Protein AF-A0AAP5WD49-F1 (afdb_monomer_lite)

Foldseek 3Di:
DKWKAKDFQVVVVVCVVPNDDFPPDVAQQDLQGGAGDTQDDDPPPDDRNVVNLCCCCPVVVHPSVGMDMFIFDDDPPADDQDPVPVVSVVVLVVQCVVCVVVLVVSLVPDDDPRPCVVVVRSNRVSNVVVQVVCCVVVVHPSDHDDTDDGDDDDDDD

Radius of gyration: 16.98 Å; chains: 1; bounding box: 40×33×44 Å

Structure (mmCIF, N/CA/C/O backbone):
data_AF-A0AAP5WD49-F1
#
_entry.id   AF-A0AAP5WD49-F1
#
loop_
_atom_site.group_PDB
_atom_site.id
_atom_site.type_symbol
_atom_site.label_atom_id
_atom_site.label_alt_id
_atom_site.label_comp_id
_atom_site.label_asym_id
_atom_site.label_entity_id
_atom_site.label_seq_id
_atom_site.pdbx_PDB_ins_code
_atom_site.Cartn_x
_atom_site.Cartn_y
_atom_site.Cartn_z
_atom_site.occupancy
_atom_site.B_iso_or_equiv
_atom_site.auth_seq_id
_atom_site.auth_comp_id
_atom_site.auth_asym_id
_atom_site.auth_atom_id
_atom_site.pdbx_PDB_model_num
ATOM 1 N N . MET A 1 1 ? -8.827 -2.902 -14.030 1.00 86.56 1 MET A N 1
ATOM 2 C CA . MET A 1 1 ? -7.776 -1.854 -13.991 1.00 86.56 1 MET A CA 1
ATOM 3 C C . MET A 1 1 ? -6.402 -2.510 -14.032 1.00 86.56 1 MET A C 1
ATOM 5 O O . MET A 1 1 ? -6.298 -3.672 -13.666 1.00 86.56 1 MET A O 1
ATOM 9 N N . PHE A 1 2 ? -5.341 -1.816 -14.457 1.00 90.25 2 PHE A N 1
ATOM 10 C CA . PHE A 1 2 ? -3.965 -2.314 -14.310 1.00 90.25 2 PHE A CA 1
ATOM 11 C C . PHE A 1 2 ? -3.222 -1.557 -13.211 1.00 90.25 2 PHE A C 1
ATOM 13 O O . PHE A 1 2 ? -3.352 -0.345 -13.101 1.00 90.25 2 PHE A O 1
ATOM 20 N N . GLY A 1 3 ? -2.420 -2.279 -12.430 1.00 92.62 3 GLY A N 1
ATOM 21 C CA . GLY A 1 3 ? -1.514 -1.710 -11.439 1.00 92.62 3 GLY A CA 1
ATOM 22 C C . GLY A 1 3 ? -0.076 -2.172 -11.642 1.00 92.62 3 GLY A C 1
ATOM 23 O O . GLY A 1 3 ? 0.183 -3.267 -12.150 1.00 92.62 3 GLY A O 1
ATOM 24 N N . PHE A 1 4 ? 0.870 -1.339 -11.219 1.00 94.81 4 PHE A N 1
ATOM 25 C CA . PHE A 1 4 ? 2.296 -1.540 -11.445 1.00 94.81 4 PHE A CA 1
ATOM 26 C C . PHE A 1 4 ? 3.064 -1.640 -10.131 1.00 94.81 4 PHE A C 1
ATOM 28 O O . PHE A 1 4 ? 3.037 -0.733 -9.300 1.00 94.81 4 PHE A O 1
ATOM 35 N N . HIS A 1 5 ? 3.777 -2.750 -9.949 1.00 94.38 5 HIS A N 1
ATOM 36 C CA . HIS A 1 5 ? 4.583 -3.019 -8.763 1.00 94.38 5 HIS A CA 1
ATOM 37 C C . HIS A 1 5 ? 6.065 -3.110 -9.119 1.00 94.38 5 HIS A C 1
ATOM 39 O O . HIS A 1 5 ? 6.483 -3.981 -9.884 1.00 94.38 5 HIS A O 1
ATOM 45 N N . GLY A 1 6 ? 6.879 -2.234 -8.534 1.00 94.50 6 GLY A N 1
ATOM 46 C CA . GLY A 1 6 ? 8.329 -2.287 -8.670 1.00 94.50 6 GLY A CA 1
ATOM 47 C C . GLY A 1 6 ? 8.952 -3.212 -7.629 1.00 94.50 6 GLY A C 1
ATOM 48 O O . GLY A 1 6 ? 8.657 -3.116 -6.436 1.00 94.50 6 GLY A O 1
ATOM 49 N N . THR A 1 7 ? 9.870 -4.080 -8.053 1.00 94.19 7 THR A N 1
ATOM 50 C CA . THR A 1 7 ? 10.663 -4.907 -7.134 1.00 94.19 7 THR A CA 1
ATOM 51 C C . THR A 1 7 ? 12.014 -5.303 -7.742 1.00 94.19 7 THR A C 1
ATOM 53 O O . THR A 1 7 ? 12.318 -4.950 -8.880 1.00 94.19 7 THR A O 1
ATOM 56 N N . SER A 1 8 ? 12.869 -5.994 -6.980 1.00 94.06 8 SER A N 1
ATOM 57 C CA . SER A 1 8 ? 14.127 -6.521 -7.528 1.00 94.06 8 SER A CA 1
ATOM 58 C C . SER A 1 8 ? 13.858 -7.703 -8.456 1.00 94.06 8 SER A C 1
ATOM 60 O O . SER A 1 8 ? 12.862 -8.408 -8.281 1.00 94.06 8 SER A O 1
ATOM 62 N N . LYS A 1 9 ? 14.753 -7.947 -9.414 1.00 92.12 9 LYS A N 1
ATOM 63 C CA . LYS A 1 9 ? 14.645 -9.063 -10.362 1.00 92.12 9 LYS A CA 1
ATOM 64 C C . LYS A 1 9 ? 14.353 -10.402 -9.675 1.00 92.12 9 LYS A C 1
ATOM 66 O O . LYS A 1 9 ? 13.405 -11.078 -10.047 1.00 92.12 9 LYS A O 1
ATOM 71 N N . GLU A 1 10 ? 15.083 -10.726 -8.612 1.00 91.31 10 GLU A N 1
ATOM 72 C CA . GLU A 1 10 ? 14.942 -11.996 -7.890 1.00 91.31 10 GLU A CA 1
ATOM 73 C C . GLU A 1 10 ? 13.549 -12.142 -7.260 1.00 91.31 10 GLU A C 1
ATOM 75 O O . GLU A 1 10 ? 12.946 -13.211 -7.288 1.00 91.31 10 GLU A O 1
ATOM 80 N N . LYS A 1 11 ? 13.001 -11.049 -6.711 1.00 91.88 11 LYS A N 1
ATOM 81 C CA . LYS A 1 11 ? 11.644 -11.045 -6.151 1.00 91.88 11 LYS A CA 1
ATOM 82 C C . LYS A 1 11 ? 10.575 -11.083 -7.238 1.00 91.88 11 LYS A C 1
ATOM 84 O O . LYS A 1 11 ? 9.526 -11.673 -7.008 1.00 91.88 11 LYS A O 1
ATOM 89 N N . ALA A 1 12 ? 10.822 -10.461 -8.388 1.00 93.44 12 ALA A N 1
ATOM 90 C CA . ALA A 1 12 ? 9.907 -10.533 -9.519 1.00 93.44 12 ALA A CA 1
ATOM 91 C C . ALA A 1 12 ? 9.797 -11.969 -10.037 1.00 93.44 12 ALA A C 1
ATOM 93 O O . ALA A 1 12 ? 8.684 -12.443 -10.233 1.00 93.44 12 ALA A O 1
ATOM 94 N N . ASP A 1 13 ? 10.918 -12.682 -10.158 1.00 92.50 13 ASP A N 1
ATOM 95 C CA . ASP A 1 13 ? 10.929 -14.087 -10.578 1.00 92.50 13 ASP A CA 1
ATOM 96 C C . ASP A 1 13 ? 10.121 -14.972 -9.609 1.00 92.50 13 ASP A C 1
ATOM 98 O O . ASP A 1 13 ? 9.346 -15.824 -10.042 1.00 92.50 13 ASP A O 1
ATOM 102 N N . LEU A 1 14 ? 10.219 -14.723 -8.296 1.00 92.94 14 LEU A N 1
ATOM 103 C CA . LEU A 1 14 ? 9.404 -15.417 -7.291 1.00 92.94 14 LEU A CA 1
ATOM 104 C C . LEU A 1 14 ? 7.909 -15.104 -7.417 1.00 92.94 14 LEU A C 1
ATOM 106 O O . LEU A 1 14 ? 7.093 -16.018 -7.338 1.00 92.94 14 LEU A O 1
ATOM 110 N N . VAL A 1 15 ? 7.543 -13.836 -7.624 1.00 92.94 15 VAL A N 1
ATOM 111 C CA . VAL A 1 15 ? 6.136 -13.443 -7.807 1.00 92.94 15 VAL A CA 1
ATOM 112 C C . VAL A 1 15 ? 5.560 -14.028 -9.094 1.00 92.94 15 VAL A C 1
ATOM 114 O O . VAL A 1 15 ? 4.415 -14.461 -9.104 1.00 92.94 15 VAL A O 1
ATOM 117 N N . LEU A 1 16 ? 6.338 -14.081 -10.175 1.00 88.69 16 LEU A N 1
ATOM 118 C CA . LEU A 1 16 ? 5.897 -14.678 -11.436 1.00 88.69 16 LEU A CA 1
ATOM 119 C C . LEU A 1 16 ? 5.695 -16.191 -11.321 1.00 88.69 16 LEU A C 1
ATOM 121 O O . LEU A 1 16 ? 4.815 -16.737 -11.980 1.00 88.69 16 LEU A O 1
ATOM 125 N N . LYS A 1 17 ? 6.500 -16.863 -10.494 1.00 92.00 17 LYS A N 1
ATOM 126 C CA . LYS A 1 17 ? 6.401 -18.306 -10.276 1.00 92.00 17 LYS A CA 1
ATOM 127 C C . LYS A 1 17 ? 5.271 -18.681 -9.315 1.00 92.00 17 LYS A C 1
ATOM 129 O O . LYS A 1 17 ? 4.514 -19.603 -9.599 1.00 92.00 17 LYS A O 1
ATOM 134 N N . ASP A 1 18 ? 5.179 -17.989 -8.182 1.00 91.38 18 ASP A N 1
ATOM 135 C CA . ASP A 1 18 ? 4.341 -18.409 -7.055 1.00 91.38 18 ASP A CA 1
ATOM 136 C C . ASP A 1 18 ? 3.174 -17.448 -6.756 1.00 91.38 18 ASP A C 1
ATOM 138 O O . ASP A 1 18 ? 2.437 -17.657 -5.790 1.00 91.38 18 ASP A O 1
ATOM 142 N N . GLY A 1 19 ? 3.032 -16.367 -7.524 1.00 90.31 19 GLY A N 1
ATOM 143 C CA . GLY A 1 19 ? 2.136 -15.259 -7.204 1.00 90.31 19 GLY A CA 1
ATOM 144 C C . GLY A 1 19 ? 2.661 -14.365 -6.075 1.00 90.31 19 GLY A C 1
ATOM 145 O O . GLY A 1 19 ? 3.699 -14.612 -5.449 1.00 90.31 19 GLY A O 1
ATOM 146 N N . PHE A 1 20 ? 1.930 -13.285 -5.791 1.00 88.69 20 PHE A N 1
ATOM 147 C CA . PHE A 1 20 ? 2.239 -12.449 -4.637 1.00 88.69 20 PHE A CA 1
ATOM 148 C C . PHE A 1 20 ? 1.902 -13.176 -3.333 1.00 88.69 20 PHE A C 1
ATOM 150 O O . PHE A 1 20 ? 0.815 -13.722 -3.163 1.00 88.69 20 PHE A O 1
ATOM 157 N N . LYS A 1 21 ? 2.828 -13.119 -2.375 1.00 86.00 21 LYS A N 1
ATOM 158 C CA . LYS A 1 21 ? 2.653 -13.693 -1.039 1.00 86.00 21 LYS A CA 1
ATOM 159 C C . LYS A 1 21 ? 2.653 -12.579 -0.005 1.00 86.00 21 LYS A C 1
ATOM 161 O O . LYS A 1 21 ? 3.632 -11.845 0.119 1.00 86.00 21 LYS A O 1
ATOM 166 N N . ILE A 1 22 ? 1.571 -12.485 0.762 1.00 78.62 22 ILE A N 1
ATOM 167 C CA . ILE A 1 22 ? 1.503 -11.621 1.937 1.00 78.62 22 ILE A CA 1
ATOM 168 C C . ILE A 1 22 ? 1.859 -12.460 3.158 1.00 78.62 22 ILE A C 1
ATOM 170 O O . ILE A 1 22 ? 1.130 -13.370 3.551 1.00 78.62 22 ILE A O 1
ATOM 174 N N . SER A 1 23 ? 2.996 -12.148 3.769 1.00 69.00 23 SER A N 1
ATOM 175 C CA . SER A 1 23 ? 3.345 -12.697 5.072 1.00 69.00 23 SER A CA 1
ATOM 176 C C . SER A 1 23 ? 2.489 -12.005 6.129 1.00 69.00 23 SER A C 1
ATOM 178 O O . SER A 1 23 ? 2.743 -10.845 6.450 1.00 69.00 23 SER A O 1
ATOM 180 N N . LYS A 1 24 ? 1.507 -12.712 6.700 1.00 61.69 24 LYS A N 1
ATOM 181 C CA . LYS A 1 24 ? 0.806 -12.263 7.910 1.00 61.69 24 LYS A CA 1
ATOM 182 C C . LYS A 1 24 ? 1.752 -12.367 9.107 1.00 61.69 24 LYS A C 1
ATOM 184 O O . LYS A 1 24 ? 1.696 -13.316 9.885 1.00 61.69 24 LYS A O 1
ATOM 189 N N . THR A 1 25 ? 2.668 -11.414 9.242 1.00 57.34 25 THR A N 1
ATOM 190 C CA . THR A 1 25 ? 3.350 -11.209 10.520 1.00 57.34 25 THR A CA 1
ATOM 191 C C . THR A 1 25 ? 2.352 -10.618 11.507 1.00 57.34 25 THR A C 1
ATOM 193 O O . THR A 1 25 ? 1.537 -9.785 11.130 1.00 57.34 25 THR A O 1
ATOM 196 N N . LYS A 1 26 ? 2.434 -10.998 12.788 1.00 53.59 26 LYS A N 1
ATOM 197 C CA . LYS A 1 26 ? 1.594 -10.421 13.858 1.00 53.59 26 LYS A CA 1
ATOM 198 C C . LYS A 1 26 ? 1.815 -8.910 1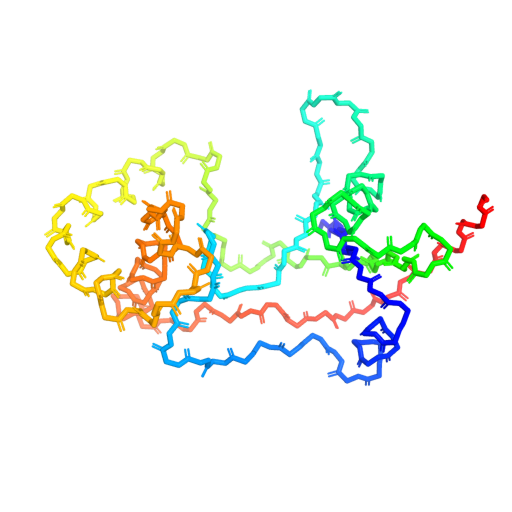4.074 1.00 53.59 26 LYS A C 1
ATOM 200 O O . LYS A 1 26 ? 1.079 -8.294 14.831 1.00 53.59 26 LYS A O 1
ATOM 205 N N . ASN A 1 27 ? 2.819 -8.330 13.415 1.00 55.78 27 ASN A N 1
ATOM 206 C CA . ASN A 1 27 ? 3.218 -6.934 13.542 1.00 55.78 27 ASN A CA 1
ATOM 207 C C . ASN A 1 27 ? 2.913 -6.175 12.248 1.00 55.78 27 ASN A C 1
ATOM 209 O O . ASN A 1 27 ? 3.177 -6.700 11.164 1.00 55.78 27 ASN A O 1
ATOM 213 N N . VAL A 1 28 ? 2.427 -4.937 12.387 1.00 61.91 28 VAL A N 1
ATOM 214 C CA . VAL A 1 28 ? 2.156 -4.005 11.282 1.00 61.91 28 VAL A CA 1
ATOM 215 C C . VAL A 1 28 ? 3.488 -3.603 10.635 1.00 61.91 28 VAL A C 1
ATOM 217 O O . VAL A 1 28 ? 4.315 -2.960 11.289 1.00 61.91 28 VAL A O 1
ATOM 220 N N . PRO A 1 29 ? 3.751 -4.006 9.382 1.00 60.62 29 PRO A N 1
ATOM 221 C CA . PRO A 1 29 ? 5.093 -3.956 8.828 1.00 60.62 29 PRO A CA 1
ATOM 222 C C . PRO A 1 29 ? 5.418 -2.615 8.162 1.00 60.62 29 PRO A C 1
ATOM 224 O O . PRO A 1 29 ? 6.596 -2.271 8.095 1.00 60.62 29 PRO A O 1
ATOM 227 N N . ASN A 1 30 ? 4.418 -1.851 7.688 1.00 72.94 30 ASN A N 1
ATOM 228 C CA . ASN A 1 30 ? 4.628 -0.644 6.877 1.00 72.94 30 ASN A CA 1
ATOM 229 C C . ASN A 1 30 ? 3.601 0.468 7.136 1.00 72.94 30 ASN A C 1
ATOM 231 O O . ASN A 1 30 ? 2.551 0.246 7.732 1.00 72.94 30 ASN A O 1
ATOM 235 N N . ASP A 1 31 ? 3.908 1.654 6.606 1.00 76.19 31 ASP A N 1
ATOM 236 C CA . ASP A 1 31 ? 3.159 2.910 6.766 1.00 76.19 31 ASP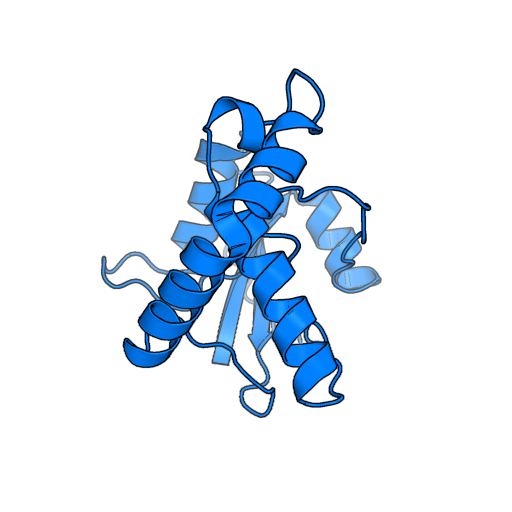 A CA 1
ATOM 237 C C . ASP A 1 31 ? 1.704 2.866 6.283 1.00 76.19 31 ASP A C 1
ATOM 239 O O . ASP A 1 31 ? 0.903 3.666 6.744 1.00 76.19 31 ASP A O 1
ATOM 243 N N . LEU A 1 32 ? 1.365 1.937 5.387 1.00 81.31 32 LEU A N 1
ATOM 244 C CA . LEU A 1 32 ? 0.020 1.755 4.827 1.00 81.31 32 LEU A CA 1
ATOM 245 C C . LEU A 1 32 ? -0.584 0.381 5.174 1.00 81.31 32 LEU A C 1
ATOM 247 O O . LEU A 1 32 ? -1.605 -0.007 4.617 1.00 81.31 32 LEU A O 1
ATOM 251 N N . GLY A 1 33 ? 0.058 -0.362 6.082 1.00 81.50 33 GLY A N 1
ATOM 252 C CA . GLY A 1 33 ? -0.363 -1.702 6.488 1.00 81.50 33 GLY A CA 1
ATOM 253 C C . GLY A 1 33 ? 0.381 -2.839 5.779 1.00 81.50 33 GLY A C 1
ATOM 254 O O . GLY A 1 33 ? 1.480 -2.690 5.223 1.00 81.50 33 GLY A O 1
ATOM 255 N N . THR A 1 34 ? -0.200 -4.027 5.841 1.00 82.38 34 THR A N 1
ATOM 256 C CA . THR A 1 34 ? 0.315 -5.273 5.286 1.00 82.38 34 THR A CA 1
ATOM 257 C C . THR A 1 34 ? -0.382 -5.556 3.962 1.00 82.38 34 THR A C 1
ATOM 259 O O . THR A 1 34 ? -1.469 -6.122 3.917 1.00 82.38 34 THR A O 1
ATOM 262 N N . GLY A 1 35 ? 0.268 -5.218 2.853 1.00 84.00 35 GLY A N 1
ATOM 263 C CA . GLY A 1 35 ? -0.348 -5.383 1.543 1.00 84.00 35 GLY A CA 1
ATOM 264 C C . GLY A 1 35 ? 0.646 -5.462 0.399 1.00 84.00 35 GLY A C 1
ATOM 265 O O . GLY A 1 35 ? 1.862 -5.343 0.576 1.00 84.00 35 GLY A O 1
ATOM 266 N N . ILE A 1 36 ? 0.090 -5.677 -0.790 1.00 87.31 36 ILE A N 1
ATOM 267 C CA . ILE A 1 36 ? 0.798 -5.550 -2.059 1.00 87.31 36 ILE A CA 1
ATOM 268 C C . ILE A 1 36 ? 0.405 -4.196 -2.635 1.00 87.31 36 ILE A C 1
ATOM 270 O O . ILE A 1 36 ? -0.775 -3.918 -2.824 1.00 87.31 36 ILE A O 1
ATOM 274 N N . TYR A 1 37 ? 1.402 -3.360 -2.896 1.00 89.69 37 TYR A N 1
ATOM 275 C CA . TYR A 1 37 ? 1.193 -1.982 -3.320 1.00 89.69 37 TYR A CA 1
ATOM 276 C C . TYR A 1 37 ? 1.433 -1.842 -4.814 1.00 89.69 37 TYR A C 1
ATOM 278 O O . TYR A 1 37 ? 2.471 -2.283 -5.318 1.00 89.69 37 TYR A O 1
ATOM 286 N N . PHE A 1 38 ? 0.493 -1.198 -5.493 1.00 91.75 38 PHE A N 1
ATOM 287 C CA . PHE A 1 38 ? 0.552 -0.917 -6.917 1.00 91.75 38 PHE A CA 1
ATOM 288 C C . PHE A 1 38 ? 0.386 0.578 -7.149 1.00 91.75 38 PHE A C 1
ATOM 290 O O . PHE A 1 38 ? -0.400 1.230 -6.470 1.00 91.75 38 PHE A O 1
ATOM 297 N N . TYR A 1 39 ? 1.097 1.095 -8.141 1.00 92.56 39 TYR A N 1
ATOM 298 C CA . TYR A 1 39 ? 0.795 2.387 -8.740 1.00 92.56 39 TYR A CA 1
ATOM 299 C C . TYR A 1 39 ? -0.224 2.163 -9.859 1.00 92.56 39 TYR A C 1
ATOM 301 O O . TYR A 1 39 ? 0.005 1.299 -10.705 1.00 92.56 39 TYR A O 1
ATOM 309 N N . ILE A 1 40 ? -1.344 2.887 -9.838 1.00 89.81 40 ILE A N 1
ATOM 310 C CA . ILE A 1 40 ? -2.441 2.748 -10.816 1.00 89.81 40 ILE A CA 1
ATOM 311 C C . ILE A 1 40 ? -2.566 3.977 -11.720 1.00 89.81 40 ILE A C 1
ATOM 313 O O . ILE A 1 40 ? -2.771 3.825 -12.918 1.00 89.81 40 ILE A O 1
ATOM 317 N N . ASP A 1 41 ? -2.359 5.167 -11.160 1.00 84.62 41 ASP A N 1
ATOM 318 C CA . ASP A 1 41 ? -2.419 6.451 -11.855 1.00 84.62 41 ASP A CA 1
ATOM 319 C C . ASP A 1 41 ? -1.562 7.489 -11.106 1.00 84.62 41 ASP A C 1
ATOM 321 O O . ASP A 1 41 ? -1.098 7.224 -9.991 1.00 84.62 41 ASP A O 1
ATOM 325 N N . SER A 1 42 ? -1.322 8.645 -11.723 1.00 79.38 42 SER A N 1
ATOM 326 C CA . SER A 1 42 ? -0.584 9.774 -11.161 1.00 79.38 42 SER A CA 1
ATOM 327 C C . SER A 1 42 ? -1.282 11.092 -11.453 1.00 79.38 42 SER A C 1
ATOM 329 O O . SER A 1 42 ? -1.319 11.548 -12.594 1.00 79.38 42 SER A O 1
ATOM 331 N N . GLU A 1 43 ? -1.698 11.791 -10.400 1.00 75.50 43 GLU A N 1
ATOM 332 C CA . GLU A 1 43 ? -2.154 13.182 -10.517 1.00 75.50 43 GLU A CA 1
ATOM 333 C C . GLU A 1 43 ? -1.025 14.136 -10.954 1.00 75.50 43 GLU A C 1
ATOM 335 O O . GLU A 1 43 ? -1.279 15.238 -11.435 1.00 75.50 43 GLU A O 1
ATOM 340 N N . PHE A 1 44 ? 0.237 13.711 -10.817 1.00 77.69 44 PHE A N 1
ATOM 341 C CA . PHE A 1 44 ? 1.424 14.506 -11.141 1.00 77.69 44 PHE A CA 1
ATOM 342 C C . PHE A 1 44 ? 1.951 14.261 -12.566 1.00 77.69 44 PHE A C 1
ATOM 344 O O . PHE A 1 44 ? 2.981 14.820 -12.943 1.00 77.69 44 PHE A O 1
ATOM 351 N N . GLY A 1 45 ? 1.275 13.418 -13.356 1.00 82.75 45 GLY A N 1
ATOM 352 C CA . GLY A 1 45 ? 1.604 13.148 -14.760 1.00 82.75 45 GLY A CA 1
ATOM 353 C C . GLY A 1 45 ? 2.798 12.214 -14.998 1.00 82.75 45 GLY A C 1
ATOM 354 O O . GLY A 1 45 ? 3.140 11.951 -16.151 1.00 82.75 45 GLY A O 1
ATOM 355 N N . GLU A 1 46 ? 3.440 11.688 -13.949 1.00 90.50 46 GLU A N 1
ATOM 356 C CA . GLU A 1 46 ? 4.486 10.667 -14.102 1.00 90.50 46 GLU A CA 1
ATOM 357 C C . GLU A 1 46 ? 3.843 9.281 -14.319 1.00 90.50 46 GLU A C 1
ATOM 359 O O . GLU A 1 46 ? 3.012 8.876 -13.505 1.00 90.50 46 GLU A O 1
ATOM 364 N N . PRO A 1 47 ? 4.226 8.510 -15.357 1.00 93.06 47 PRO A N 1
ATOM 365 C CA . PRO A 1 47 ? 3.622 7.201 -15.596 1.00 93.06 47 PRO A CA 1
ATOM 366 C C . PRO A 1 47 ? 3.811 6.244 -14.403 1.00 93.06 47 PRO A C 1
ATOM 368 O O . PRO A 1 47 ? 4.900 6.208 -13.810 1.00 93.06 47 PRO A O 1
ATOM 371 N N . PRO A 1 48 ? 2.806 5.420 -14.053 1.00 92.94 48 PRO A N 1
ATOM 372 C CA . PRO A 1 48 ? 2.855 4.552 -12.875 1.00 92.94 48 PRO A CA 1
ATOM 373 C C . PRO A 1 48 ? 4.011 3.540 -12.896 1.00 92.94 48 PRO A C 1
ATOM 375 O O . PRO A 1 48 ? 4.561 3.204 -11.845 1.00 92.94 48 PRO A O 1
ATOM 378 N N . GLU A 1 49 ? 4.470 3.106 -14.071 1.00 94.25 49 GLU A N 1
ATOM 379 C CA . GLU A 1 49 ? 5.668 2.276 -14.229 1.00 94.25 49 GLU A CA 1
ATOM 380 C C . GLU A 1 49 ? 6.947 2.993 -13.786 1.00 94.25 49 GLU A C 1
ATOM 382 O O . GLU A 1 49 ? 7.864 2.374 -13.231 1.00 94.25 49 GLU A O 1
ATOM 387 N N . ILE A 1 50 ? 7.036 4.296 -14.064 1.00 93.81 50 ILE A N 1
ATOM 388 C CA . ILE A 1 50 ? 8.173 5.126 -13.673 1.00 93.81 50 ILE A CA 1
ATOM 389 C C . ILE A 1 50 ? 8.138 5.348 -12.165 1.00 93.81 50 ILE A C 1
ATOM 391 O O . ILE A 1 50 ? 9.154 5.108 -11.511 1.00 93.81 50 ILE A O 1
ATOM 395 N N . MET A 1 51 ? 6.973 5.670 -11.596 1.00 93.75 51 MET A N 1
ATOM 396 C CA . MET A 1 51 ? 6.808 5.805 -10.145 1.00 93.75 51 MET A CA 1
ATOM 397 C C . MET A 1 51 ? 7.193 4.517 -9.405 1.00 93.75 51 MET A C 1
ATOM 399 O O . MET A 1 51 ? 7.992 4.546 -8.464 1.00 93.75 51 MET A O 1
ATOM 403 N N . ALA A 1 52 ? 6.728 3.361 -9.889 1.00 94.00 52 ALA A N 1
ATOM 404 C CA . ALA A 1 52 ? 7.078 2.049 -9.346 1.00 94.00 52 ALA A CA 1
ATOM 405 C C . ALA A 1 52 ? 8.596 1.780 -9.379 1.00 94.00 52 ALA A C 1
ATOM 407 O O . ALA A 1 52 ? 9.173 1.245 -8.421 1.00 94.00 52 ALA A O 1
ATOM 408 N N . ARG A 1 53 ? 9.270 2.181 -10.466 1.00 94.94 53 ARG A N 1
ATOM 409 C CA . ARG A 1 53 ? 10.731 2.077 -10.599 1.00 94.94 53 ARG A CA 1
ATOM 410 C C . ARG A 1 53 ? 11.452 3.015 -9.635 1.00 94.94 53 ARG A C 1
ATOM 412 O O . ARG A 1 53 ? 12.381 2.587 -8.942 1.00 94.94 53 ARG A O 1
ATOM 419 N N . ASN A 1 54 ? 11.026 4.274 -9.590 1.00 93.12 54 ASN A N 1
ATOM 420 C CA . ASN A 1 54 ? 11.599 5.320 -8.751 1.00 93.12 54 ASN A CA 1
ATOM 421 C C . ASN A 1 54 ? 11.496 4.941 -7.276 1.00 93.12 54 ASN A C 1
ATOM 423 O O . ASN A 1 54 ? 12.492 5.037 -6.560 1.00 93.12 54 ASN A O 1
ATOM 427 N N . PHE A 1 55 ? 10.361 4.384 -6.846 1.00 91.38 55 PHE A N 1
ATOM 428 C CA . PHE A 1 55 ? 10.192 3.884 -5.488 1.00 91.38 55 PHE A CA 1
ATOM 429 C C . PHE A 1 55 ? 11.286 2.877 -5.094 1.00 91.38 55 PHE A C 1
ATOM 431 O O . PHE A 1 55 ? 11.926 3.002 -4.044 1.00 91.38 55 PHE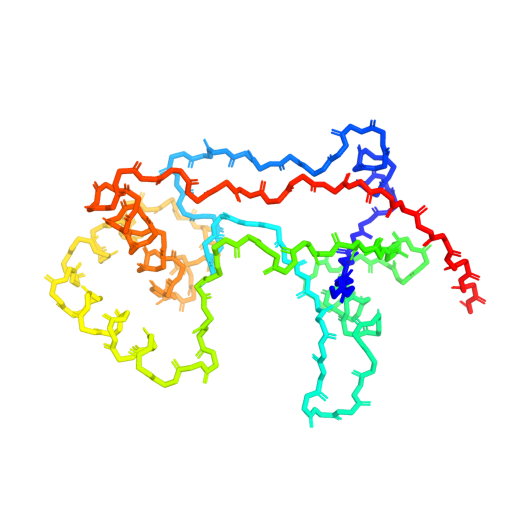 A O 1
ATOM 438 N N . CYS A 1 56 ? 11.568 1.903 -5.966 1.00 92.44 56 CYS A N 1
ATOM 439 C CA . CYS A 1 56 ? 12.608 0.903 -5.716 1.00 92.44 56 CYS A CA 1
ATOM 440 C C . CYS A 1 56 ? 14.010 1.507 -5.648 1.00 92.44 56 CYS A C 1
ATOM 442 O O . CYS A 1 56 ? 14.812 1.124 -4.793 1.00 92.44 56 CYS A O 1
ATOM 444 N N . CYS A 1 57 ? 14.307 2.452 -6.534 1.00 92.06 57 CYS A N 1
ATOM 445 C CA . CYS A 1 57 ? 15.623 3.076 -6.593 1.00 92.06 57 CYS A CA 1
ATOM 446 C C . CYS A 1 57 ? 15.858 4.003 -5.394 1.00 92.06 57 CYS A C 1
ATOM 448 O O . CYS A 1 57 ? 16.905 3.948 -4.752 1.00 92.06 57 CYS A O 1
ATOM 450 N N . ILE A 1 58 ? 14.871 4.837 -5.063 1.00 90.44 58 ILE A N 1
ATOM 451 C CA . ILE A 1 58 ? 14.991 5.892 -4.055 1.00 90.44 58 ILE A CA 1
ATOM 452 C C . ILE A 1 58 ? 14.879 5.314 -2.648 1.00 90.44 58 ILE A C 1
ATOM 454 O O . ILE A 1 58 ? 15.756 5.565 -1.819 1.00 90.44 58 ILE A O 1
ATOM 458 N N . PHE A 1 59 ? 13.840 4.523 -2.376 1.00 84.31 59 PHE A N 1
ATOM 459 C CA . PHE A 1 59 ? 13.528 4.081 -1.015 1.00 84.31 59 PHE A CA 1
ATOM 460 C C . PHE A 1 59 ? 14.106 2.707 -0.692 1.00 84.31 59 PHE A C 1
ATOM 462 O O . PHE A 1 59 ? 14.513 2.469 0.442 1.00 84.31 59 PHE A O 1
ATOM 469 N N . ARG A 1 60 ? 14.199 1.811 -1.683 1.00 85.62 60 ARG A N 1
ATOM 470 C CA . ARG A 1 60 ? 14.748 0.454 -1.488 1.00 85.62 60 ARG A CA 1
ATOM 471 C C . ARG A 1 60 ? 16.201 0.307 -1.938 1.00 85.62 60 ARG A C 1
ATOM 473 O O . ARG A 1 60 ? 16.769 -0.767 -1.758 1.00 85.62 60 ARG A O 1
ATOM 480 N N . LYS A 1 61 ? 16.790 1.367 -2.505 1.00 90.56 61 LYS A N 1
ATOM 481 C CA . LYS A 1 61 ? 18.181 1.421 -2.988 1.00 90.56 61 LYS A CA 1
ATOM 482 C C . LYS A 1 61 ? 18.535 0.284 -3.956 1.00 90.56 61 LYS A C 1
ATOM 484 O O . LYS A 1 61 ? 19.681 -0.153 -4.021 1.00 90.56 61 LYS A O 1
ATOM 489 N N . VAL A 1 62 ? 17.553 -0.200 -4.719 1.00 91.25 62 VAL A N 1
ATOM 490 C CA . VAL A 1 62 ? 17.778 -1.215 -5.755 1.00 91.25 62 VAL A CA 1
ATOM 491 C C . VAL A 1 62 ? 18.382 -0.51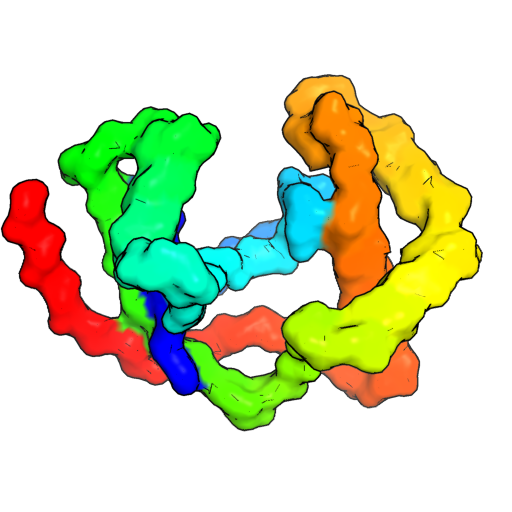8 -6.980 1.00 91.25 62 VAL A C 1
ATOM 493 O O . VAL A 1 62 ? 17.804 0.466 -7.445 1.00 91.25 62 VAL A O 1
ATOM 496 N N . PRO A 1 63 ? 19.516 -0.990 -7.530 1.00 91.50 63 PRO A N 1
ATOM 497 C CA . PRO A 1 63 ? 20.076 -0.422 -8.753 1.00 91.50 63 PRO A CA 1
ATOM 498 C C . PRO A 1 63 ? 19.063 -0.471 -9.898 1.00 91.50 63 PRO A C 1
ATOM 500 O O . PRO A 1 63 ? 18.414 -1.500 -10.078 1.00 91.50 63 PRO A O 1
ATOM 503 N N . LYS A 1 64 ? 18.972 0.595 -10.709 1.00 89.44 64 LYS A N 1
ATOM 504 C CA . LYS A 1 64 ? 18.021 0.683 -11.839 1.00 89.44 64 LYS A CA 1
ATOM 505 C C . LYS A 1 64 ? 18.061 -0.554 -12.746 1.00 89.44 64 LYS A C 1
ATOM 507 O O . LYS A 1 64 ? 17.013 -1.060 -13.125 1.00 89.44 64 LYS A O 1
ATOM 512 N N . THR A 1 65 ? 19.253 -1.090 -13.010 1.00 90.62 65 THR A N 1
ATOM 513 C CA . THR A 1 65 ? 19.477 -2.288 -13.842 1.00 90.62 65 THR A CA 1
ATOM 514 C C . THR A 1 65 ? 18.958 -3.598 -13.237 1.00 90.62 65 THR A C 1
ATOM 516 O O . THR A 1 65 ? 18.917 -4.616 -13.922 1.00 90.62 65 THR A O 1
ATOM 519 N N . LYS A 1 66 ? 18.572 -3.593 -11.958 1.00 93.44 66 LYS A N 1
ATOM 520 C CA . LYS A 1 66 ? 18.039 -4.748 -11.220 1.00 93.44 66 LYS A CA 1
ATOM 521 C C . LYS A 1 66 ? 16.570 -4.582 -10.829 1.00 93.44 66 LYS A C 1
ATOM 523 O O . LYS A 1 66 ? 16.046 -5.432 -10.106 1.00 93.44 66 LYS A O 1
ATOM 528 N N . VAL A 1 67 ? 15.915 -3.502 -11.257 1.00 95.12 67 VAL A N 1
ATOM 529 C CA . VAL A 1 67 ? 14.490 -3.278 -10.995 1.00 95.12 67 VAL A CA 1
ATOM 530 C C . VAL A 1 67 ? 13.660 -3.893 -12.113 1.00 95.12 67 VAL A C 1
ATOM 532 O O . VAL A 1 67 ? 13.819 -3.534 -13.277 1.00 95.12 67 VAL A O 1
ATOM 535 N N . ASN A 1 68 ? 12.718 -4.752 -11.735 1.00 95.31 68 ASN A N 1
ATOM 536 C CA . ASN A 1 68 ? 11.654 -5.227 -12.608 1.00 95.31 68 ASN A CA 1
ATOM 537 C C . ASN A 1 68 ? 10.327 -4.587 -12.192 1.00 95.31 68 ASN A C 1
ATOM 539 O O . ASN A 1 68 ? 10.057 -4.410 -11.000 1.00 95.31 68 ASN A O 1
ATOM 543 N N . ILE A 1 69 ? 9.495 -4.273 -13.185 1.00 96.19 69 ILE A N 1
ATOM 544 C CA . ILE A 1 69 ? 8.133 -3.774 -12.984 1.00 96.19 69 ILE A CA 1
ATOM 545 C C . ILE A 1 69 ? 7.160 -4.889 -13.349 1.00 96.19 69 ILE A C 1
ATOM 547 O O . ILE A 1 69 ? 7.212 -5.429 -14.453 1.00 96.19 69 ILE A O 1
ATOM 551 N N . ILE A 1 70 ? 6.288 -5.238 -12.410 1.00 95.19 70 ILE A N 1
ATOM 552 C CA . ILE A 1 70 ? 5.224 -6.221 -12.592 1.00 95.19 70 ILE A CA 1
ATOM 553 C C . ILE A 1 70 ? 3.943 -5.454 -12.902 1.00 95.19 70 ILE A C 1
ATOM 555 O O . ILE A 1 70 ? 3.450 -4.714 -12.050 1.00 95.19 70 ILE A O 1
ATOM 559 N N . LYS A 1 71 ? 3.405 -5.643 -14.109 1.00 94.88 71 LYS A N 1
ATOM 560 C CA . LYS A 1 71 ? 2.066 -5.182 -14.488 1.00 94.88 71 LYS A CA 1
ATOM 561 C C . LYS A 1 71 ? 1.055 -6.249 -14.083 1.00 94.88 71 LYS A C 1
ATOM 563 O O . LYS A 1 71 ? 1.189 -7.399 -14.494 1.00 94.88 71 LYS A O 1
ATOM 568 N N . SER A 1 72 ? 0.078 -5.871 -13.271 1.00 90.94 72 SER A N 1
ATOM 569 C CA . SER A 1 72 ? -0.944 -6.771 -12.734 1.00 90.94 72 SER A CA 1
ATOM 570 C C . SER A 1 72 ? -2.328 -6.280 -13.115 1.00 90.94 72 SER A C 1
ATOM 572 O O . SER A 1 72 ? -2.606 -5.086 -13.006 1.00 90.94 72 SER A O 1
ATOM 574 N N . GLU A 1 73 ? -3.191 -7.191 -13.550 1.00 89.88 73 GLU A N 1
ATOM 575 C CA . GLU A 1 73 ? -4.614 -6.904 -13.689 1.00 89.88 73 GLU A CA 1
ATOM 576 C C . GLU A 1 73 ? -5.277 -6.921 -12.306 1.00 89.88 73 GLU A C 1
ATOM 578 O O . GLU A 1 73 ? -5.147 -7.876 -11.540 1.00 89.88 73 GLU A O 1
ATOM 583 N N . ILE A 1 74 ? -5.951 -5.823 -11.980 1.00 82.31 74 ILE A N 1
ATOM 584 C CA . ILE A 1 74 ? -6.703 -5.605 -10.750 1.00 82.31 74 ILE A CA 1
ATOM 585 C C . ILE A 1 74 ? -8.179 -5.821 -11.070 1.00 82.31 74 ILE A C 1
ATOM 587 O O . ILE A 1 74 ? -8.760 -5.089 -11.880 1.00 82.31 74 ILE A O 1
ATOM 591 N N . ASN A 1 75 ? -8.769 -6.832 -10.428 1.00 81.00 75 ASN A N 1
ATOM 592 C CA . ASN A 1 75 ? -10.186 -7.143 -10.555 1.00 81.00 75 ASN A CA 1
ATOM 593 C C . ASN A 1 75 ? -11.021 -6.092 -9.812 1.00 81.00 75 ASN A C 1
ATOM 595 O O . ASN A 1 75 ? -11.091 -6.091 -8.585 1.00 81.00 75 ASN A O 1
ATOM 599 N N . GLU A 1 76 ? -11.681 -5.223 -10.571 1.00 69.31 76 GLU A N 1
ATOM 600 C CA . GLU A 1 76 ? -12.537 -4.151 -10.046 1.00 69.31 76 GLU A CA 1
ATOM 601 C C . GLU A 1 76 ? -13.831 -4.667 -9.404 1.00 69.31 76 GLU A C 1
ATOM 603 O O . GLU A 1 76 ? -14.458 -3.948 -8.636 1.00 69.31 76 GLU A O 1
ATOM 608 N N . ASN A 1 77 ? -14.211 -5.926 -9.646 1.00 72.31 77 ASN A N 1
ATOM 609 C CA . ASN A 1 77 ? -15.368 -6.542 -8.989 1.00 72.31 77 ASN A CA 1
ATOM 610 C C . ASN A 1 77 ? -15.070 -6.984 -7.545 1.00 72.31 77 ASN A C 1
ATOM 612 O O . ASN A 1 77 ? -15.934 -7.555 -6.876 1.00 72.31 77 ASN A O 1
ATOM 616 N N . ALA A 1 78 ? -13.840 -6.779 -7.062 1.00 70.50 78 ALA A N 1
ATOM 617 C CA . ALA A 1 78 ? -13.510 -6.962 -5.657 1.00 70.50 78 ALA A CA 1
ATOM 618 C C . ALA A 1 78 ? -14.215 -5.904 -4.787 1.00 70.50 78 ALA A C 1
ATOM 620 O O . ALA A 1 78 ? -14.544 -4.811 -5.240 1.00 70.50 78 ALA A O 1
ATOM 621 N N . ARG A 1 79 ? -14.423 -6.204 -3.499 1.00 70.69 79 ARG A N 1
ATOM 622 C CA . ARG A 1 79 ? -14.840 -5.174 -2.536 1.00 70.69 79 ARG A CA 1
ATOM 623 C C . ARG A 1 79 ? -13.653 -4.259 -2.258 1.00 70.69 79 ARG A C 1
ATOM 625 O O . ARG A 1 79 ? -12.673 -4.697 -1.659 1.00 70.69 79 ARG A O 1
ATOM 632 N N . LEU A 1 80 ? -13.755 -3.013 -2.703 1.00 78.94 80 LEU A N 1
ATOM 633 C CA . LEU A 1 80 ? -12.700 -2.014 -2.578 1.00 78.94 80 LEU A CA 1
ATOM 634 C C . LEU A 1 80 ? -12.977 -1.091 -1.390 1.00 78.94 80 LEU A C 1
ATOM 636 O O . LEU A 1 80 ? -14.092 -0.599 -1.219 1.00 78.94 80 LEU A O 1
ATOM 640 N N . LEU A 1 81 ? -11.943 -0.848 -0.586 1.00 83.81 81 LEU A N 1
ATOM 641 C CA . LEU A 1 81 ? -11.911 0.269 0.347 1.00 83.81 81 LEU A CA 1
ATOM 642 C C . LEU A 1 81 ? -11.151 1.406 -0.332 1.00 83.81 81 LEU A C 1
ATOM 644 O O . LEU A 1 81 ? -9.924 1.397 -0.377 1.00 83.81 81 LEU A O 1
ATOM 648 N N . ASP A 1 82 ? -11.903 2.334 -0.909 1.00 85.56 82 ASP A N 1
ATOM 649 C CA . ASP A 1 82 ? -11.363 3.445 -1.685 1.00 85.56 82 ASP A CA 1
ATOM 650 C C . ASP A 1 82 ? -11.206 4.683 -0.795 1.00 85.56 82 ASP A C 1
ATOM 652 O O . ASP A 1 82 ? -12.196 5.239 -0.316 1.00 85.56 82 ASP A O 1
ATOM 656 N N . PHE A 1 83 ? -9.970 5.100 -0.539 1.00 85.38 83 PHE A N 1
ATOM 657 C CA . PHE A 1 83 ? -9.688 6.280 0.273 1.00 85.38 83 PHE A CA 1
ATOM 658 C C . PHE A 1 83 ? -9.672 7.592 -0.521 1.00 85.38 83 PHE A C 1
ATOM 660 O O . PHE A 1 83 ? -9.609 8.646 0.101 1.00 85.38 83 PHE A O 1
ATOM 667 N N . ASP A 1 84 ? -9.828 7.574 -1.843 1.00 83.94 84 ASP A N 1
ATOM 668 C CA . ASP A 1 84 ? -10.074 8.803 -2.607 1.00 83.94 84 ASP A CA 1
ATOM 669 C C . ASP A 1 84 ? -11.529 9.274 -2.405 1.00 83.94 84 ASP A C 1
ATOM 671 O O . ASP A 1 84 ? -11.857 10.462 -2.505 1.00 83.94 84 ASP A O 1
ATOM 675 N N . ILE A 1 85 ? -12.415 8.362 -1.986 1.00 87.06 85 ILE A N 1
ATOM 676 C CA . ILE A 1 85 ? -13.762 8.695 -1.522 1.00 87.06 85 ILE A CA 1
ATOM 677 C C . ILE A 1 85 ? -13.695 9.332 -0.126 1.00 87.06 85 ILE A C 1
ATOM 679 O O . ILE A 1 85 ? -13.461 8.676 0.894 1.00 87.06 85 ILE A O 1
ATOM 683 N N . LYS A 1 86 ? -14.025 10.627 -0.055 1.00 90.38 86 LYS A N 1
ATOM 684 C CA . LYS A 1 86 ? -13.988 11.431 1.181 1.00 90.38 86 LYS A CA 1
ATOM 685 C C . LYS A 1 86 ? -14.730 10.807 2.369 1.00 90.38 86 LYS A C 1
ATOM 687 O O . LYS A 1 86 ? -14.258 10.923 3.499 1.00 90.38 86 LYS A O 1
ATOM 692 N N . SER A 1 87 ? -15.883 10.169 2.158 1.00 89.81 87 SER A N 1
ATOM 693 C CA . SER A 1 87 ? -16.630 9.530 3.252 1.00 89.81 87 SER A CA 1
ATOM 694 C C . SER A 1 87 ? -15.846 8.386 3.896 1.00 89.81 87 SER A C 1
ATOM 696 O O . SER A 1 87 ? -15.818 8.298 5.120 1.00 89.81 87 SER A O 1
ATOM 698 N N . ASN A 1 88 ? -15.135 7.578 3.104 1.00 89.00 88 ASN A N 1
ATOM 699 C CA . ASN A 1 88 ? -14.334 6.463 3.611 1.00 89.00 88 ASN A CA 1
ATOM 700 C C . ASN A 1 88 ? -13.164 6.967 4.471 1.00 89.00 88 ASN A C 1
ATOM 702 O O . ASN A 1 88 ? -12.879 6.399 5.525 1.00 89.00 88 ASN A O 1
ATOM 706 N N . LEU A 1 89 ? -12.531 8.079 4.077 1.00 89.38 89 LEU A N 1
ATOM 707 C CA . LEU A 1 89 ? -11.506 8.743 4.895 1.00 89.38 89 LEU A CA 1
ATOM 708 C C . LEU A 1 89 ? -12.056 9.279 6.218 1.00 89.38 89 LEU A C 1
ATOM 710 O O . LEU A 1 89 ? -11.379 9.196 7.247 1.00 89.38 89 LEU A O 1
ATOM 714 N N . VAL A 1 90 ? -13.266 9.844 6.206 1.00 93.06 90 VAL A N 1
ATOM 715 C CA . VAL A 1 90 ? -13.924 10.334 7.426 1.00 93.06 90 VAL A CA 1
ATOM 716 C C . VAL A 1 90 ? -14.221 9.173 8.372 1.00 93.06 90 VAL A C 1
ATOM 718 O O . VAL A 1 90 ? -13.953 9.287 9.569 1.00 93.06 90 VAL A O 1
ATOM 721 N N . GLU A 1 91 ? -14.709 8.046 7.854 1.00 93.44 91 GLU A N 1
ATOM 722 C CA . GLU A 1 91 ? -14.962 6.845 8.653 1.00 93.44 91 GLU A CA 1
ATOM 723 C C . GLU A 1 91 ? -13.674 6.258 9.237 1.00 93.44 91 GLU A C 1
ATOM 725 O O . GLU A 1 91 ? -13.619 6.010 10.443 1.00 93.44 91 GLU A O 1
ATOM 730 N N . LEU A 1 92 ? -12.609 6.130 8.435 1.00 92.12 92 LEU A N 1
ATOM 731 C CA . LEU A 1 92 ? -11.291 5.710 8.922 1.00 92.12 92 LEU A CA 1
ATOM 732 C C . LEU A 1 92 ? -10.776 6.655 10.015 1.00 92.12 92 LEU A C 1
ATOM 734 O O . LEU A 1 92 ? -10.284 6.206 11.049 1.00 92.12 92 LEU A O 1
ATOM 738 N N . SER A 1 93 ? -10.897 7.968 9.812 1.00 92.75 93 SER A N 1
ATOM 739 C CA . SER A 1 93 ? -10.442 8.973 10.779 1.00 92.75 93 SER A CA 1
ATOM 740 C C . SER A 1 93 ? -11.209 8.884 12.096 1.00 92.75 93 SER A C 1
ATOM 742 O O . SER A 1 93 ? -10.605 8.958 13.168 1.00 92.75 93 SER A O 1
ATOM 744 N N . LYS A 1 94 ? -12.530 8.690 12.027 1.00 95.44 94 LYS A N 1
ATOM 745 C CA . LYS A 1 94 ? -13.376 8.471 13.201 1.00 95.44 94 LYS A CA 1
ATOM 746 C C . LYS A 1 94 ? -12.964 7.195 13.934 1.00 95.44 94 LYS A C 1
ATOM 748 O O . LYS A 1 94 ? -12.667 7.261 15.125 1.00 95.44 94 LYS A O 1
ATOM 753 N N . PHE A 1 95 ? -12.843 6.081 13.213 1.00 95.00 95 PHE A N 1
ATOM 754 C CA . PHE A 1 95 ? -12.404 4.804 13.771 1.00 95.00 95 PHE A CA 1
ATOM 755 C C . PHE A 1 95 ? -11.027 4.919 14.441 1.00 95.00 95 PHE A C 1
ATOM 757 O O . PHE A 1 95 ? -10.839 4.455 15.566 1.00 95.00 95 PHE A O 1
ATOM 764 N N . ARG A 1 96 ? -10.068 5.592 13.792 1.00 93.44 96 ARG A N 1
ATOM 765 C CA . ARG A 1 96 ? -8.730 5.844 14.344 1.00 93.44 96 ARG A CA 1
ATOM 766 C C . ARG A 1 96 ? -8.797 6.617 15.657 1.00 93.44 96 ARG A C 1
ATOM 768 O O . ARG A 1 96 ? -8.074 6.273 16.585 1.00 93.44 96 ARG A O 1
ATOM 775 N N . ASN A 1 97 ? -9.626 7.656 15.735 1.00 95.19 97 ASN A N 1
ATOM 776 C CA . ASN A 1 97 ? -9.749 8.479 16.938 1.00 95.19 97 ASN A CA 1
ATOM 777 C C . ASN A 1 97 ? -10.390 7.698 18.094 1.00 95.19 97 ASN A C 1
ATOM 779 O O . ASN A 1 97 ? -9.909 7.786 19.220 1.00 95.19 97 ASN A O 1
ATOM 783 N N . GLU A 1 98 ? -11.412 6.891 17.807 1.00 96.50 98 GLU A N 1
ATOM 784 C CA . GLU A 1 98 ? -12.068 6.014 18.788 1.00 96.50 98 GLU A CA 1
ATOM 785 C C . GLU A 1 98 ? -11.132 4.905 19.303 1.00 96.50 98 GLU A C 1
ATOM 787 O O . GLU A 1 98 ? -11.260 4.465 20.441 1.00 96.50 98 GLU A O 1
ATOM 792 N N . ASN A 1 99 ? -10.150 4.490 18.494 1.00 93.94 99 ASN A N 1
ATOM 793 C CA . ASN A 1 99 ? -9.203 3.414 18.810 1.00 93.94 99 ASN A CA 1
ATOM 794 C C . ASN A 1 99 ? -7.766 3.912 19.046 1.00 93.94 99 ASN A C 1
ATOM 796 O O . ASN A 1 99 ? -6.814 3.125 18.994 1.00 93.94 99 ASN A O 1
ATOM 800 N N . LEU A 1 100 ? -7.577 5.212 19.299 1.00 93.69 100 LEU A N 1
ATOM 801 C CA . LEU A 1 100 ? -6.254 5.842 19.298 1.00 93.69 100 LEU A CA 1
ATOM 802 C C . LEU A 1 100 ? -5.299 5.230 20.331 1.00 93.69 100 LEU A C 1
ATOM 804 O O . LEU A 1 100 ? -4.106 5.080 20.059 1.00 93.69 100 LEU A O 1
ATOM 808 N N . ASP A 1 101 ? -5.808 4.857 21.502 1.00 93.88 101 ASP A N 1
ATOM 809 C CA . ASP A 1 101 ? -4.993 4.246 22.553 1.00 93.88 101 ASP A CA 1
ATOM 810 C C . ASP A 1 101 ? -4.505 2.849 22.159 1.00 93.88 101 ASP A C 1
ATOM 812 O O . ASP A 1 101 ? -3.338 2.521 22.385 1.00 93.88 101 ASP A O 1
ATOM 816 N N . ASN A 1 102 ? -5.346 2.063 21.480 1.00 90.94 102 ASN A N 1
ATOM 817 C CA . ASN A 1 102 ? -4.955 0.764 20.936 1.00 90.94 102 ASN A CA 1
ATOM 818 C C . ASN A 1 102 ? -3.883 0.930 19.844 1.00 90.94 102 ASN A C 1
ATOM 820 O O . ASN A 1 102 ? -2.827 0.300 19.896 1.00 90.94 102 ASN A O 1
ATOM 824 N N . VAL A 1 103 ? -4.092 1.872 18.918 1.00 89.19 103 VAL A N 1
ATOM 825 C CA . VAL A 1 103 ? -3.120 2.219 17.867 1.00 89.19 103 VAL A CA 1
ATOM 826 C C . VAL A 1 103 ? -1.762 2.611 18.468 1.00 89.19 103 VAL A C 1
ATOM 828 O O . VAL A 1 103 ? -0.716 2.104 18.053 1.00 89.19 103 VAL A O 1
ATOM 831 N N . LYS A 1 104 ? -1.757 3.473 19.492 1.00 90.00 104 LYS A N 1
ATOM 832 C CA . LYS A 1 104 ? -0.535 3.888 20.202 1.00 90.00 104 LYS A CA 1
ATOM 833 C C . LYS A 1 104 ? 0.122 2.735 20.959 1.00 90.00 104 LYS A C 1
ATOM 835 O O . LYS A 1 104 ? 1.350 2.687 21.026 1.00 90.00 104 LYS A O 1
ATOM 840 N N . SER A 1 105 ? -0.667 1.834 21.541 1.00 89.62 105 SER A N 1
ATOM 841 C CA . SER A 1 105 ? -0.164 0.645 22.233 1.00 89.62 105 SER A CA 1
ATOM 842 C C . SER A 1 105 ? 0.597 -0.269 21.269 1.00 89.62 105 SER A C 1
ATOM 844 O O . SER A 1 105 ? 1.752 -0.609 21.533 1.00 89.62 105 SER A O 1
ATOM 846 N N . ILE A 1 106 ? 0.015 -0.550 20.097 1.00 87.75 106 ILE A N 1
ATOM 847 C CA . ILE A 1 106 ? 0.658 -1.344 19.039 1.00 87.75 106 ILE A CA 1
ATOM 848 C C . ILE A 1 106 ? 1.946 -0.667 18.559 1.00 87.75 106 ILE A C 1
ATOM 850 O O . ILE A 1 106 ? 2.979 -1.320 18.441 1.00 87.75 106 ILE A O 1
ATOM 854 N N . LEU A 1 107 ? 1.937 0.653 18.334 1.00 86.06 107 LEU A N 1
ATOM 855 C CA . LEU A 1 107 ? 3.148 1.383 17.938 1.00 86.06 107 LEU A CA 1
ATOM 856 C C . LEU A 1 107 ? 4.276 1.217 18.972 1.00 86.06 107 LEU A C 1
ATOM 858 O O . LEU A 1 107 ? 5.438 1.007 18.614 1.00 86.06 107 LEU A O 1
ATOM 862 N N . LYS A 1 108 ? 3.942 1.319 20.264 1.00 85.94 108 LYS A N 1
ATOM 863 C CA . LYS A 1 108 ? 4.906 1.183 21.364 1.00 85.94 108 LYS A CA 1
ATOM 864 C C . LYS A 1 108 ? 5.476 -0.231 21.461 1.00 85.94 108 LYS A C 1
ATOM 866 O O . LYS A 1 108 ? 6.662 -0.355 21.773 1.00 85.94 108 LYS A O 1
ATOM 871 N N . SER A 1 109 ? 4.673 -1.258 21.169 1.00 85.38 109 SER A N 1
ATOM 872 C CA . SER A 1 109 ? 5.099 -2.661 21.218 1.00 85.38 109 SER A CA 1
ATOM 873 C C . SER A 1 109 ? 6.015 -3.072 20.064 1.00 85.38 109 SER A C 1
ATOM 875 O O . SER A 1 109 ? 6.626 -4.135 20.133 1.00 85.38 109 SER A O 1
ATOM 877 N N . LEU A 1 110 ? 6.138 -2.260 19.007 1.00 82.44 110 LEU A N 1
ATOM 878 C CA . LEU A 1 110 ? 7.076 -2.541 17.920 1.00 82.44 110 LEU A CA 1
ATOM 879 C C . LEU A 1 110 ? 8.531 -2.474 18.398 1.00 82.44 110 LEU A C 1
ATOM 881 O O . LEU A 1 110 ? 8.914 -1.625 19.210 1.00 82.44 110 LEU A O 1
ATOM 885 N N . GLU A 1 111 ? 9.363 -3.348 17.836 1.00 78.31 111 GLU A N 1
ATOM 886 C CA . GLU A 1 111 ? 10.790 -3.420 18.144 1.00 78.31 111 GLU A CA 1
ATOM 887 C C . GLU A 1 111 ? 11.526 -2.111 17.826 1.00 78.31 111 GLU A C 1
ATOM 889 O O . GLU A 1 111 ? 11.215 -1.381 16.875 1.00 78.31 111 GLU A O 1
ATOM 894 N N . ASN A 1 112 ? 12.553 -1.816 18.622 1.00 72.44 112 ASN A N 1
ATOM 895 C CA . ASN A 1 112 ? 13.436 -0.687 18.360 1.00 72.44 112 ASN A CA 1
ATOM 896 C C . ASN A 1 112 ? 14.208 -0.939 17.059 1.00 72.44 112 ASN A C 1
ATOM 898 O O . ASN A 1 112 ? 14.829 -1.980 16.889 1.00 72.44 112 ASN A O 1
ATOM 902 N N . GLY A 1 113 ? 14.159 0.017 16.130 1.00 69.38 113 GLY A N 1
ATOM 903 C CA . GLY A 1 113 ? 14.702 -0.169 14.781 1.00 69.38 113 GLY A CA 1
ATOM 904 C C . GLY A 1 113 ? 13.633 -0.274 13.695 1.00 69.38 113 GLY A C 1
ATOM 905 O O . GLY A 1 113 ? 13.942 0.043 12.545 1.00 69.38 113 GLY A O 1
ATOM 906 N N . ASN A 1 114 ? 12.388 -0.612 14.059 1.00 75.94 114 ASN A N 1
ATOM 907 C CA . ASN A 1 114 ? 11.261 -0.672 13.131 1.00 75.94 114 ASN A CA 1
ATOM 908 C C . ASN A 1 114 ? 11.022 0.693 12.452 1.00 75.94 114 ASN A C 1
ATOM 910 O O . ASN A 1 114 ? 10.971 1.736 13.109 1.00 75.94 114 ASN A O 1
ATOM 914 N N . GLY A 1 115 ? 10.893 0.686 11.121 1.00 73.19 115 GLY A N 1
ATOM 915 C CA . GLY A 1 115 ? 10.753 1.902 10.316 1.00 73.19 115 GLY A CA 1
ATOM 916 C C . GLY A 1 115 ? 9.483 2.698 10.620 1.00 73.19 115 GLY A C 1
ATOM 917 O O . GLY A 1 115 ? 9.554 3.920 10.715 1.00 73.19 115 GLY A O 1
ATOM 918 N N . LEU A 1 116 ? 8.355 2.015 10.836 1.00 77.12 116 LEU A N 1
ATOM 919 C CA . LEU A 1 116 ? 7.083 2.642 11.195 1.00 77.12 116 LEU A CA 1
ATOM 920 C C . LEU A 1 116 ? 7.182 3.312 12.572 1.00 77.12 116 LEU A C 1
ATOM 922 O O . LEU A 1 116 ? 6.817 4.478 12.715 1.00 77.12 116 LEU A O 1
ATOM 926 N N . LYS A 1 117 ? 7.795 2.633 13.557 1.00 79.38 117 LYS A N 1
ATOM 927 C CA . LYS A 1 117 ? 8.061 3.210 14.888 1.00 79.38 117 LYS A CA 1
ATOM 928 C C . LYS A 1 117 ? 8.952 4.450 14.813 1.00 79.38 117 LYS A C 1
ATOM 930 O O . LYS A 1 117 ? 8.649 5.453 15.447 1.00 79.38 117 LYS A O 1
ATOM 935 N N . LYS A 1 118 ? 10.026 4.402 14.015 1.00 80.06 118 LYS A N 1
ATOM 936 C CA . LYS A 1 118 ? 10.937 5.543 13.807 1.00 80.06 118 LYS A CA 1
ATOM 937 C C . LYS A 1 118 ? 10.243 6.752 13.184 1.00 80.06 118 LYS A C 1
ATOM 939 O O . LYS A 1 118 ? 10.575 7.876 13.538 1.00 80.06 118 LYS A O 1
ATOM 944 N N . ARG A 1 119 ? 9.311 6.524 12.256 1.00 80.12 119 ARG A N 1
ATOM 945 C CA . ARG A 1 119 ? 8.545 7.591 11.596 1.00 80.12 119 ARG A CA 1
ATOM 946 C C . ARG A 1 119 ? 7.351 8.074 12.420 1.00 80.12 119 ARG A C 1
ATOM 948 O O . ARG A 1 119 ? 6.807 9.125 12.110 1.00 80.12 119 ARG A O 1
ATOM 955 N N . GLY A 1 120 ? 6.938 7.320 13.441 1.00 78.75 120 GLY A N 1
ATOM 956 C CA . GLY A 1 120 ? 5.737 7.614 14.221 1.00 78.75 120 GLY A CA 1
ATOM 957 C C . GLY A 1 120 ? 4.451 7.536 13.393 1.00 78.75 120 GLY A C 1
ATOM 958 O O . GLY A 1 120 ? 3.468 8.178 13.751 1.00 78.75 120 GLY A O 1
ATOM 959 N N . ASN A 1 121 ? 4.458 6.788 12.282 1.00 80.69 121 ASN A N 1
ATOM 960 C CA . ASN A 1 121 ? 3.308 6.705 11.390 1.00 80.69 121 ASN A CA 1
ATOM 961 C C . ASN A 1 121 ? 2.245 5.765 11.981 1.00 80.69 121 ASN A C 1
ATOM 963 O O . ASN A 1 121 ? 2.521 4.599 12.260 1.00 80.69 121 ASN A O 1
ATOM 967 N N . LEU A 1 122 ? 1.037 6.288 12.185 1.00 86.25 122 LEU A N 1
ATOM 968 C CA . LEU A 1 122 ? -0.091 5.549 12.751 1.00 86.25 122 LEU A CA 1
ATOM 969 C C . LEU A 1 122 ? -1.015 4.959 11.685 1.00 86.25 122 LEU A C 1
ATOM 971 O O . LEU A 1 122 ? -1.824 4.092 12.013 1.00 86.25 122 LEU A O 1
ATOM 975 N N . ASP A 1 123 ? -0.913 5.418 10.439 1.00 85.81 123 ASP A N 1
ATOM 976 C CA . ASP A 1 123 ? -1.904 5.147 9.400 1.00 85.81 123 ASP A CA 1
ATOM 977 C C . ASP A 1 123 ? -1.946 3.662 9.063 1.00 85.81 123 ASP A C 1
ATOM 979 O O . ASP A 1 123 ? -3.016 3.066 9.081 1.00 85.81 123 ASP A O 1
ATOM 983 N N . GLY A 1 124 ? -0.790 3.017 8.900 1.00 87.06 124 GLY A N 1
ATOM 984 C CA . GLY A 1 124 ? -0.730 1.580 8.647 1.00 87.06 124 GLY A CA 1
ATOM 985 C C . GLY A 1 124 ? -1.350 0.743 9.766 1.00 87.06 124 GLY A C 1
ATOM 986 O O . GLY A 1 124 ? -2.009 -0.252 9.488 1.00 87.06 124 GLY A O 1
ATOM 987 N N . ILE A 1 125 ? -1.203 1.155 11.031 1.00 89.19 125 ILE A N 1
ATOM 988 C CA . ILE A 1 125 ? -1.835 0.459 12.163 1.00 89.19 125 ILE A CA 1
ATOM 989 C C . ILE A 1 125 ? -3.349 0.687 12.137 1.00 89.19 125 ILE A C 1
ATOM 991 O O . ILE A 1 125 ? -4.122 -0.254 12.313 1.00 89.19 125 ILE A O 1
ATOM 995 N N . ALA A 1 126 ? -3.775 1.930 11.908 1.00 90.81 126 ALA A N 1
ATOM 996 C CA . ALA A 1 126 ? -5.183 2.293 11.855 1.00 90.81 126 ALA A CA 1
ATOM 997 C C . ALA A 1 126 ? -5.917 1.587 10.705 1.00 90.81 126 ALA A C 1
ATOM 999 O O . ALA A 1 126 ? -7.000 1.053 10.925 1.00 90.81 126 ALA A O 1
ATOM 1000 N N . ILE A 1 127 ? -5.314 1.534 9.513 1.00 90.12 127 ILE A N 1
ATOM 1001 C CA . ILE A 1 127 ? -5.861 0.864 8.327 1.00 90.12 127 ILE A CA 1
ATOM 1002 C C . ILE A 1 127 ? -6.030 -0.635 8.590 1.00 90.12 127 ILE A C 1
ATOM 1004 O O . ILE A 1 127 ? -7.103 -1.170 8.333 1.00 90.12 127 ILE A O 1
ATOM 1008 N N . GLU A 1 128 ? -5.027 -1.311 9.157 1.00 88.25 128 GLU A N 1
ATOM 1009 C CA . GLU A 1 128 ? -5.118 -2.747 9.466 1.00 88.25 128 GLU A CA 1
ATOM 1010 C C . GLU A 1 128 ? -6.234 -3.057 10.471 1.00 88.25 128 GLU A C 1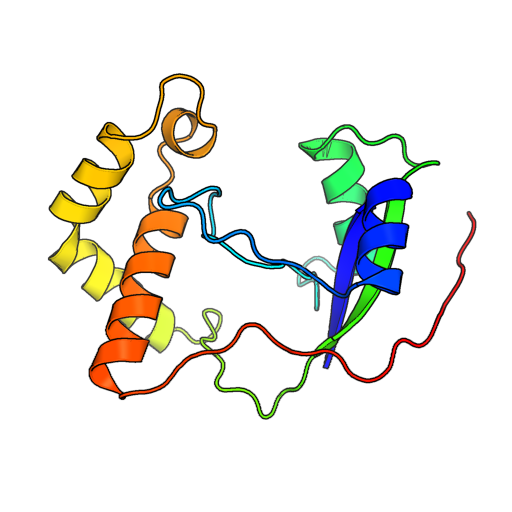
ATOM 1012 O O . GLU A 1 128 ? -7.041 -3.965 10.258 1.00 88.25 128 GLU A O 1
ATOM 1017 N N . LEU A 1 129 ? -6.312 -2.284 11.560 1.00 90.06 129 LEU A N 1
ATOM 1018 C CA . LEU A 1 129 ? -7.388 -2.429 12.542 1.00 90.06 129 LEU A CA 1
ATOM 1019 C C . LEU A 1 129 ? -8.757 -2.164 11.912 1.00 90.06 129 LEU A C 1
ATOM 1021 O O . LEU A 1 129 ? -9.716 -2.873 12.213 1.00 90.06 129 LEU A O 1
ATOM 1025 N N . TYR A 1 130 ? -8.843 -1.179 11.018 1.00 91.19 130 TYR A N 1
ATOM 1026 C CA . TYR A 1 130 ? -10.084 -0.838 10.343 1.00 91.19 130 TYR A CA 1
ATOM 1027 C C . TYR A 1 130 ? -10.530 -1.938 9.376 1.00 91.19 130 TYR A C 1
ATOM 1029 O O . TYR A 1 130 ? -11.683 -2.356 9.416 1.00 91.19 130 TYR A O 1
ATOM 1037 N N . VAL A 1 131 ? -9.618 -2.484 8.569 1.00 87.50 131 VAL A N 1
ATOM 1038 C CA . VAL A 1 131 ? -9.905 -3.620 7.680 1.00 87.50 131 VAL A CA 1
ATOM 1039 C C . VAL A 1 131 ? -10.388 -4.831 8.480 1.00 87.50 131 VAL A C 1
ATOM 1041 O O . VAL A 1 131 ? -11.368 -5.465 8.091 1.00 87.50 131 VAL A O 1
ATOM 1044 N N . ASN A 1 132 ? -9.764 -5.132 9.623 1.00 87.38 132 ASN A N 1
ATOM 1045 C CA . ASN A 1 132 ? -10.217 -6.215 10.500 1.00 87.38 132 ASN A CA 1
ATOM 1046 C C . ASN A 1 132 ? -11.623 -5.955 11.058 1.00 87.38 132 ASN A C 1
ATOM 1048 O O . ASN A 1 132 ? -12.478 -6.832 10.964 1.00 87.38 132 ASN A O 1
ATOM 1052 N N . TYR A 1 133 ? -11.893 -4.739 11.539 1.00 90.62 133 TYR A N 1
ATOM 1053 C CA . TYR A 1 133 ? -13.228 -4.332 11.984 1.00 90.62 133 TYR A CA 1
ATOM 1054 C C . TYR A 1 133 ? -14.284 -4.498 10.882 1.00 90.62 133 TYR A C 1
ATOM 1056 O O . TYR A 1 133 ? -15.363 -5.031 11.136 1.00 90.62 133 TYR A O 1
ATOM 1064 N N . LEU A 1 134 ? -13.984 -4.080 9.648 1.00 88.12 134 LEU A N 1
ATOM 1065 C CA . LEU A 1 134 ? -14.895 -4.235 8.512 1.00 88.12 134 LEU A CA 1
ATOM 1066 C C . LEU A 1 134 ? -15.134 -5.715 8.184 1.00 88.12 134 LEU A C 1
ATOM 1068 O O . LEU A 1 134 ? -16.275 -6.115 7.947 1.00 88.12 134 LEU A O 1
ATOM 1072 N N . ASN A 1 135 ? -14.079 -6.534 8.204 1.00 84.38 135 ASN A N 1
ATOM 1073 C CA . ASN A 1 135 ? -14.182 -7.971 7.963 1.00 84.38 135 ASN A CA 1
ATOM 1074 C C . ASN A 1 135 ? -15.088 -8.660 8.992 1.00 84.38 135 ASN A C 1
ATOM 1076 O O . ASN A 1 135 ? -15.950 -9.456 8.616 1.00 84.38 135 ASN A O 1
ATOM 1080 N N . GLU A 1 136 ? -14.923 -8.327 10.274 1.00 86.88 136 GLU A N 1
ATOM 1081 C CA . GLU A 1 136 ? -15.745 -8.844 11.371 1.00 86.88 136 GLU A CA 1
ATOM 1082 C C . GLU A 1 136 ? -17.194 -8.358 11.267 1.00 86.88 136 GLU A C 1
ATOM 1084 O O . GLU A 1 136 ? -18.123 -9.165 11.283 1.00 86.88 136 GLU A O 1
ATOM 1089 N N . LYS A 1 137 ? -17.396 -7.046 11.095 1.00 84.31 137 LYS A N 1
ATOM 1090 C CA . LYS A 1 137 ? -18.721 -6.413 11.042 1.00 84.31 137 LYS A CA 1
ATOM 1091 C C . LYS A 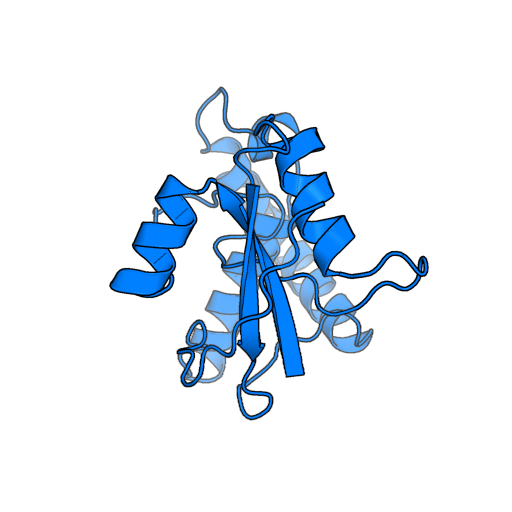1 137 ? -19.584 -6.935 9.901 1.00 84.31 137 LYS A C 1
ATOM 1093 O O . LYS A 1 137 ? -20.788 -7.104 10.075 1.00 84.31 137 LYS A O 1
ATOM 1098 N N . TYR A 1 138 ? -18.986 -7.150 8.734 1.00 81.62 138 TYR A N 1
ATOM 1099 C CA . TYR A 1 138 ? -19.710 -7.561 7.534 1.00 81.62 138 TYR A CA 1
ATOM 1100 C C . TYR A 1 138 ? -19.570 -9.057 7.228 1.00 81.62 138 TYR A C 1
ATOM 1102 O O . TYR A 1 138 ? -20.023 -9.492 6.170 1.00 81.62 138 TYR A O 1
ATOM 1110 N N . ALA A 1 139 ? -18.971 -9.838 8.141 1.00 64.38 139 ALA A N 1
ATOM 1111 C CA . ALA A 1 139 ? -18.709 -11.272 7.991 1.00 64.38 139 ALA A CA 1
ATOM 1112 C C . ALA A 1 139 ? -18.058 -11.628 6.641 1.00 64.38 139 ALA A C 1
ATOM 1114 O O . ALA A 1 139 ? -18.385 -12.634 6.009 1.00 64.38 139 ALA A O 1
ATOM 1115 N N . THR A 1 140 ? -17.136 -10.786 6.175 1.00 59.00 140 THR A N 1
ATOM 1116 C CA . THR A 1 140 ? -16.473 -10.958 4.881 1.00 59.00 140 THR A CA 1
ATOM 1117 C C . THR A 1 140 ? -14.970 -11.005 5.033 1.00 59.00 140 THR A C 1
ATOM 1119 O O . THR A 1 140 ? -14.397 -10.181 5.728 1.00 59.00 140 THR A O 1
ATOM 1122 N N . GLN A 1 141 ? -14.313 -11.938 4.342 1.00 52.38 141 GLN A N 1
ATOM 1123 C CA . GLN A 1 141 ? -12.884 -11.815 4.076 1.00 52.38 141 GLN A CA 1
ATOM 1124 C C . GLN A 1 141 ? -12.705 -10.838 2.915 1.00 52.38 141 GLN A C 1
ATOM 1126 O O . GLN A 1 141 ? -12.984 -11.186 1.768 1.00 52.38 141 GLN A O 1
ATOM 1131 N N . ILE A 1 142 ? -12.218 -9.627 3.185 1.00 52.31 142 ILE A N 1
ATOM 1132 C CA . ILE A 1 142 ? -11.552 -8.828 2.155 1.00 52.31 142 ILE A CA 1
ATOM 1133 C C . ILE A 1 142 ? -10.267 -9.592 1.802 1.00 52.31 142 ILE A C 1
ATOM 1135 O O . ILE A 1 142 ? -9.268 -9.545 2.522 1.00 52.31 142 ILE A O 1
ATOM 1139 N N . ALA A 1 143 ? -10.334 -10.410 0.752 1.00 39.62 143 ALA A N 1
ATOM 1140 C CA . ALA A 1 143 ? -9.190 -11.167 0.270 1.00 39.62 143 ALA A CA 1
ATOM 1141 C C . ALA A 1 143 ? -8.230 -10.232 -0.486 1.00 39.62 143 ALA A C 1
ATOM 1143 O O . ALA A 1 143 ? -8.683 -9.442 -1.319 1.00 39.62 143 ALA A O 1
ATOM 1144 N N . PRO A 1 144 ? -6.908 -10.326 -0.262 1.00 38.69 144 PRO A N 1
ATOM 1145 C CA . PRO A 1 144 ? -5.945 -9.742 -1.184 1.00 38.69 144 PRO A CA 1
ATOM 1146 C C . PRO A 1 144 ? -6.077 -10.448 -2.543 1.00 38.69 144 PRO A C 1
ATOM 1148 O O . PRO A 1 144 ? -6.126 -11.676 -2.602 1.00 38.69 144 PRO A O 1
ATOM 1151 N N . MET A 1 145 ? -6.186 -9.662 -3.615 1.00 39.16 145 MET A N 1
ATOM 1152 C CA . MET A 1 145 ? -6.478 -10.119 -4.979 1.00 39.16 145 MET A CA 1
ATOM 1153 C C . MET A 1 145 ? -5.656 -11.329 -5.442 1.00 39.16 145 MET A C 1
ATOM 1155 O O . MET A 1 145 ? -4.429 -11.347 -5.338 1.00 39.16 145 MET A O 1
ATOM 1159 N N . SER A 1 146 ? -6.341 -12.279 -6.078 1.00 28.39 146 SER A N 1
ATOM 1160 C CA . SER A 1 146 ? -5.764 -13.262 -6.994 1.00 28.39 146 SER A CA 1
ATOM 1161 C C . SER A 1 146 ? -5.712 -12.679 -8.413 1.00 28.39 146 SER A C 1
ATOM 1163 O O . SER A 1 146 ? -6.708 -12.164 -8.916 1.00 28.39 146 SER A O 1
ATOM 1165 N N . ILE A 1 147 ? -4.543 -12.744 -9.057 1.00 36.75 147 ILE A N 1
ATOM 1166 C CA . ILE A 1 147 ? -4.321 -12.228 -10.417 1.00 36.75 147 ILE A CA 1
ATOM 1167 C C . ILE A 1 147 ? -4.426 -13.398 -11.400 1.00 36.75 147 ILE A C 1
ATOM 1169 O O . ILE A 1 147 ? -3.652 -14.349 -11.300 1.00 36.75 147 ILE A O 1
ATOM 1173 N N . ASN A 1 148 ? -5.342 -13.305 -12.364 1.00 29.66 148 ASN A N 1
ATOM 1174 C CA . ASN A 1 148 ? -5.358 -14.134 -13.568 1.00 29.66 148 ASN A CA 1
ATOM 1175 C C . ASN A 1 148 ? -4.987 -13.234 -14.751 1.00 29.66 148 ASN A C 1
ATOM 1177 O O . ASN A 1 148 ? -5.687 -12.264 -14.998 1.00 29.66 148 ASN A O 1
ATOM 1181 N N . GLY A 1 149 ? -3.912 -13.558 -15.474 1.00 35.19 149 GLY A N 1
ATOM 1182 C CA . GLY A 1 149 ? -3.532 -12.875 -16.718 1.00 35.19 149 GLY A CA 1
ATOM 1183 C C . GLY A 1 149 ? -2.407 -11.849 -16.558 1.00 35.19 149 GLY A C 1
ATOM 1184 O O . GLY A 1 149 ? -2.627 -10.692 -16.217 1.00 35.19 149 GLY A O 1
ATOM 1185 N N . THR A 1 150 ? -1.175 -12.260 -16.863 1.00 32.75 150 THR A N 1
ATOM 1186 C CA . THR A 1 150 ? -0.007 -11.367 -16.916 1.00 32.75 150 THR A CA 1
ATOM 1187 C C . THR A 1 150 ? 0.392 -11.165 -18.378 1.00 32.75 150 THR A C 1
ATOM 1189 O O . THR A 1 150 ? 0.945 -12.068 -19.003 1.00 32.75 150 THR A O 1
ATOM 1192 N N . SER A 1 151 ? 0.118 -9.989 -18.949 1.00 31.42 151 SER A N 1
ATOM 1193 C CA . SER A 1 151 ? 0.630 -9.597 -20.271 1.00 31.42 151 SER A CA 1
ATOM 1194 C C . SER A 1 151 ? 1.901 -8.754 -20.125 1.00 31.42 151 SER A C 1
ATOM 1196 O O . SER A 1 151 ? 1.911 -7.771 -19.379 1.00 31.42 151 SER A O 1
ATOM 1198 N N . PHE A 1 152 ? 2.960 -9.118 -20.849 1.00 36.03 152 PHE A N 1
ATOM 1199 C CA . PHE A 1 152 ? 4.288 -8.508 -20.756 1.00 36.03 152 PHE A CA 1
ATOM 1200 C C . PHE A 1 152 ? 4.453 -7.286 -21.671 1.00 36.03 152 PHE A C 1
ATOM 1202 O O . PHE A 1 152 ? 4.137 -7.347 -22.855 1.00 36.03 152 PHE A O 1
ATOM 1209 N N . SER A 1 153 ? 5.108 -6.240 -21.164 1.00 27.31 153 SER A N 1
ATOM 1210 C CA . SER A 1 153 ? 5.873 -5.291 -21.981 1.00 27.31 153 SER A CA 1
ATOM 1211 C C . SER A 1 153 ? 7.301 -5.219 -21.434 1.00 27.31 153 SER A C 1
ATOM 1213 O O . SER A 1 153 ? 7.557 -4.617 -20.391 1.00 27.31 153 SER A O 1
ATOM 1215 N N . LYS A 1 154 ? 8.256 -5.863 -22.119 1.00 24.66 154 LYS A N 1
ATOM 1216 C CA . LYS A 1 154 ? 9.685 -5.614 -21.885 1.00 24.66 154 LYS A CA 1
ATOM 1217 C C . LYS A 1 154 ? 9.998 -4.226 -22.434 1.00 24.66 154 LYS A C 1
ATOM 1219 O O . LYS A 1 154 ? 10.046 -4.044 -23.647 1.00 24.66 154 LYS A O 1
ATOM 1224 N N . HIS A 1 155 ? 10.213 -3.255 -21.559 1.00 26.44 155 HIS A N 1
ATOM 1225 C CA . HIS A 1 155 ? 10.864 -2.004 -21.937 1.00 26.44 155 HIS A CA 1
ATOM 1226 C C . HIS A 1 155 ? 12.232 -1.970 -21.268 1.00 26.44 155 HIS A C 1
ATOM 1228 O O . HIS A 1 155 ? 12.363 -1.686 -20.077 1.00 26.44 155 HIS A O 1
ATOM 1234 N N . SER A 1 156 ? 13.232 -2.371 -22.051 1.00 25.66 156 SER A N 1
ATOM 1235 C CA . SER A 1 156 ? 14.640 -2.116 -21.781 1.00 25.66 156 SER A CA 1
ATOM 1236 C C . SER A 1 156 ? 14.936 -0.700 -22.268 1.00 25.66 156 SER A C 1
ATOM 1238 O O . SER A 1 156 ? 14.807 -0.438 -23.462 1.00 25.66 156 SER A O 1
ATOM 1240 N N . PHE A 1 157 ? 15.291 0.186 -21.342 1.00 30.97 157 PHE A N 1
ATOM 1241 C CA . PHE A 1 157 ? 16.001 1.430 -21.627 1.00 30.97 157 PHE A CA 1
ATOM 1242 C C . PHE A 1 157 ? 17.359 1.342 -20.941 1.00 30.97 157 PHE A C 1
ATOM 1244 O O . PHE A 1 157 ? 17.380 0.875 -19.774 1.00 30.97 157 PHE A O 1
#

Secondary structure (DSSP, 8-state):
-EEEEEEEHHHHHHHHHH-------SS--STT-SS---B---TTS--HHHHHHHHHHHTS---GGGEEEEEEE--TTS----SSSHHHHHHHHHHHHHTHHHHHHHHHHSPTT-HHHHHT--HHHHHHHHHHHHHHHTT---PPPPP----------

Organism: NCBI:txid54062

pLDDT: mean 80.29, std 18.38, range [24.66, 96.5]

Sequence (157 aa):
MFGFHGTSKEKADLVLKDGFKISKTKNVPNDLGTGIYFYIDSEFGEPPEIMARNFCCIFRKVPKTKVNIIKSEINENARLLDFDIKSNLVELSKFRNENLDNVKSILKSLENGNGLKKRGNLDGIAIELYVNYLNEKYATQIAPMSINGTSFSKHSF